Protein AF-A0A2N0DHA6-F1 (afdb_monomer)

Foldseek 3Di:
DDDDDDDDDPPPCSVVVLVVCCVVVVLNDDRDDLCVVPDDDQVVCCVPQVGPVSSVVVSVVVVVVVVVVPDDDDPPDDDD

Secondary structure (DSSP, 8-state):
---------TTSSHHHHHHHHHHHSTTT-----GGGG----HHHHHHHHSSHHHHHHHHHHHHHHHHHH-----------

Organism: Rhizobium sullae (NCBI:txid50338)

Radius of gyration: 15.92 Å; Cα contacts (8 Å, |Δi|>4): 27; chains: 1; bounding box: 41×24×43 Å

Sequence (80 aa):
MPVAILIGASGSGKTTIARAVSERFRDNVEVLFFDRIGVPTFEDMVREYGSSEAWQRAKTIEWMKDISSVRHIPATTSCR

InterPro domains:
  IPR027417 P-loop containing nucleoside triphosphate hydrolase [G3DSA:3.40.50.300] (2-70)
  IPR027417 P-loop containing nucleoside triphosphate hydrolase [SSF52540] (1-61)
  IPR038727 NadR/Ttd14, AAA domain [PF13521] (5-70)

Mean predicted aligned error: 8.58 Å

Solvent-accessible surface area (backbone atoms only — not comparable to full-atom values): 5340 Å² total; per-residue (Å²): 132,93,84,87,84,90,82,76,64,90,87,72,48,61,69,58,52,49,48,55,50,35,71,75,35,56,96,80,44,91,74,84,63,77,70,78,75,63,79,73,55,71,68,55,26,33,73,77,45,69,29,67,67,47,35,53,52,52,53,51,54,52,50,52,53,51,57,71,64,65,74,76,83,76,80,80,85,75,88,127

Structure (mmCIF, N/CA/C/O backbone):
data_AF-A0A2N0DHA6-F1
#
_entry.id   AF-A0A2N0DHA6-F1
#
loop_
_atom_site.group_PDB
_atom_site.id
_atom_site.type_symbol
_atom_site.label_atom_id
_atom_site.label_alt_id
_atom_site.label_comp_id
_atom_site.label_asym_id
_atom_site.label_entity_id
_atom_site.label_seq_id
_atom_site.pdbx_PDB_ins_code
_atom_site.Cartn_x
_atom_site.Cartn_y
_atom_site.Cartn_z
_atom_site.occupancy
_atom_site.B_iso_or_equiv
_atom_site.auth_seq_id
_atom_site.auth_comp_id
_atom_site.auth_asym_id
_atom_site.auth_atom_id
_atom_site.pdbx_PDB_model_num
ATOM 1 N N . MET A 1 1 ? -7.952 13.820 10.814 1.00 65.06 1 MET A N 1
ATOM 2 C CA . MET A 1 1 ? -8.075 12.374 11.092 1.00 65.06 1 MET A CA 1
ATOM 3 C C . MET A 1 1 ? -6.675 11.785 11.145 1.00 65.06 1 MET A C 1
ATOM 5 O O . MET A 1 1 ? -5.887 12.133 10.273 1.00 65.06 1 MET A O 1
ATOM 9 N N . PRO A 1 2 ? -6.332 10.987 12.167 1.00 79.62 2 PRO A N 1
ATOM 10 C CA . PRO A 1 2 ? -5.042 1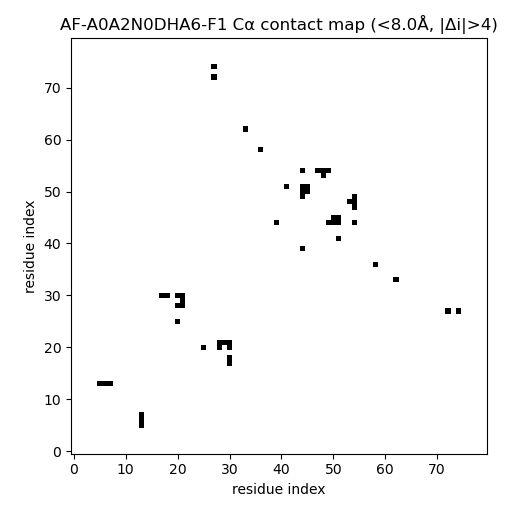0.310 12.221 1.00 79.62 2 PRO A CA 1
ATOM 11 C C . PRO A 1 2 ? -4.974 9.206 11.157 1.00 79.62 2 PRO A C 1
ATOM 13 O O . PRO A 1 2 ? -5.959 8.509 10.928 1.00 79.62 2 PRO A O 1
ATOM 16 N N . VAL A 1 3 ? -3.814 9.052 10.520 1.00 82.81 3 VAL A N 1
ATOM 17 C CA . VAL A 1 3 ? -3.522 7.978 9.559 1.00 82.81 3 VAL A CA 1
ATOM 18 C C . VAL A 1 3 ? -2.326 7.194 10.083 1.00 82.81 3 VAL A C 1
ATOM 20 O O . VAL A 1 3 ? -1.334 7.789 10.503 1.00 82.81 3 VAL A O 1
ATOM 23 N N . ALA A 1 4 ? -2.418 5.866 10.054 1.00 86.06 4 ALA A N 1
ATOM 24 C CA . ALA A 1 4 ? -1.317 4.968 10.375 1.00 86.06 4 ALA A CA 1
ATOM 25 C C . ALA A 1 4 ? -0.905 4.201 9.115 1.00 86.06 4 ALA A C 1
ATOM 27 O O . ALA A 1 4 ? -1.745 3.590 8.458 1.00 86.06 4 ALA A O 1
ATOM 28 N N . ILE A 1 5 ? 0.388 4.224 8.788 1.00 86.50 5 ILE A N 1
ATOM 29 C CA . ILE A 1 5 ? 0.943 3.542 7.614 1.00 86.50 5 ILE A CA 1
ATOM 30 C C . ILE A 1 5 ? 1.828 2.397 8.102 1.00 86.50 5 ILE A C 1
ATOM 32 O O . ILE A 1 5 ? 2.769 2.614 8.863 1.00 86.50 5 ILE A O 1
ATOM 36 N N . LEU A 1 6 ? 1.529 1.175 7.660 1.00 86.69 6 LEU A N 1
ATOM 37 C CA . LEU A 1 6 ? 2.304 -0.017 8.002 1.00 86.69 6 LEU A CA 1
ATOM 38 C C . LEU A 1 6 ? 3.319 -0.313 6.891 1.00 86.69 6 LEU A C 1
ATOM 40 O O . LEU A 1 6 ? 2.946 -0.753 5.806 1.00 86.69 6 LEU A O 1
ATOM 44 N N . ILE A 1 7 ? 4.608 -0.111 7.174 1.00 85.19 7 ILE A N 1
ATOM 45 C CA . ILE A 1 7 ? 5.733 -0.376 6.259 1.00 85.19 7 ILE A CA 1
ATOM 46 C C . ILE A 1 7 ? 6.694 -1.352 6.945 1.00 85.19 7 ILE A C 1
ATOM 48 O O . ILE A 1 7 ? 6.856 -1.323 8.162 1.00 85.19 7 ILE A O 1
ATOM 52 N N . GLY A 1 8 ? 7.309 -2.258 6.187 1.00 84.12 8 GLY A N 1
ATOM 53 C CA . GLY A 1 8 ? 8.259 -3.228 6.730 1.00 84.12 8 GLY A CA 1
ATOM 54 C C . GLY A 1 8 ? 8.542 -4.373 5.767 1.00 84.12 8 GLY A C 1
ATOM 55 O O . GLY A 1 8 ? 7.847 -4.522 4.759 1.00 84.12 8 GLY A O 1
ATOM 56 N N . ALA A 1 9 ? 9.523 -5.211 6.107 1.00 81.12 9 ALA A N 1
ATOM 57 C CA . ALA A 1 9 ? 9.933 -6.363 5.302 1.00 81.12 9 ALA A CA 1
ATOM 58 C C . ALA A 1 9 ? 8.772 -7.328 4.992 1.00 81.12 9 ALA A C 1
ATOM 60 O O . ALA A 1 9 ? 7.784 -7.404 5.732 1.00 81.12 9 ALA A O 1
ATOM 61 N N . SER A 1 10 ? 8.873 -8.081 3.894 1.00 78.88 10 SER A N 1
ATOM 62 C CA . SER A 1 10 ? 7.913 -9.157 3.612 1.00 78.88 10 SER A CA 1
ATOM 63 C C . SER A 1 10 ? 7.888 -10.164 4.772 1.00 78.88 10 SER A C 1
ATOM 65 O O . SER A 1 10 ? 8.919 -10.433 5.381 1.00 78.88 10 SER A O 1
ATOM 67 N N . GLY A 1 11 ? 6.706 -10.662 5.137 1.00 83.69 11 GLY A N 1
ATOM 68 C CA . GLY A 1 11 ? 6.541 -11.574 6.278 1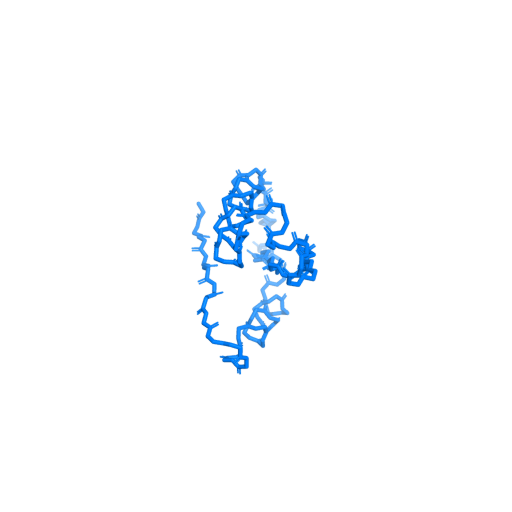.00 83.69 11 GLY A CA 1
ATOM 69 C C . GLY A 1 11 ? 6.546 -10.924 7.672 1.00 83.69 11 GLY A C 1
ATOM 70 O O . GLY A 1 11 ? 6.287 -11.613 8.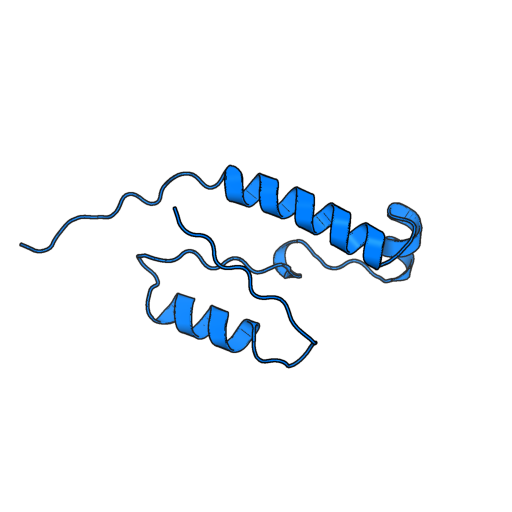650 1.00 83.69 11 GLY A O 1
ATOM 71 N N . SER A 1 12 ? 6.735 -9.604 7.802 1.00 88.75 12 SER A N 1
ATOM 72 C CA . SER A 1 12 ? 6.791 -8.918 9.111 1.00 88.75 12 SER A CA 1
ATOM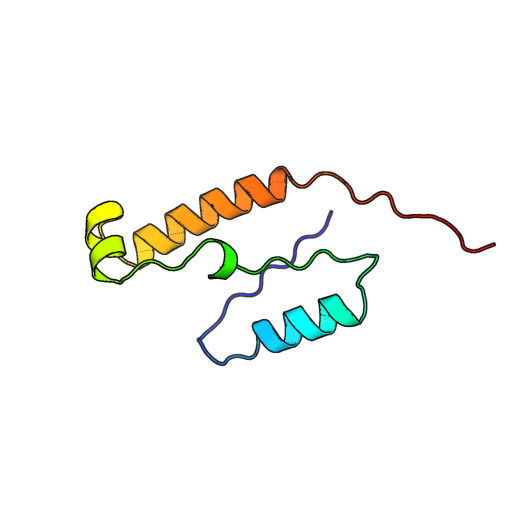 73 C C . SER A 1 12 ? 5.448 -8.789 9.859 1.00 88.75 12 SER A C 1
ATOM 75 O O . SER A 1 12 ? 5.370 -8.074 10.854 1.00 88.75 12 SER A O 1
ATOM 77 N N . GLY A 1 13 ? 4.365 -9.395 9.361 1.00 90.25 13 GLY A N 1
ATOM 78 C CA . GLY A 1 13 ? 3.053 -9.392 10.026 1.00 90.25 13 GLY A CA 1
ATOM 79 C C . GLY A 1 13 ? 2.158 -8.165 9.789 1.00 90.25 13 GLY A C 1
ATOM 80 O O . GLY A 1 13 ? 1.108 -8.064 10.420 1.00 90.25 13 GLY A O 1
ATOM 81 N N . LYS A 1 14 ? 2.499 -7.253 8.862 1.00 92.69 14 LYS A N 1
ATOM 82 C CA . LYS A 1 14 ? 1.667 -6.069 8.529 1.00 92.69 14 LYS A CA 1
ATOM 83 C C . LYS A 1 14 ? 0.222 -6.444 8.196 1.00 92.69 14 LYS A C 1
ATOM 85 O O . LYS A 1 14 ? -0.708 -5.876 8.758 1.00 92.69 14 LYS A O 1
ATOM 90 N N . THR A 1 15 ? 0.048 -7.438 7.325 1.00 88.88 15 THR A N 1
ATOM 91 C CA . THR A 1 15 ? -1.268 -7.946 6.916 1.00 88.88 15 THR A CA 1
ATOM 92 C C . THR A 1 15 ? -2.027 -8.548 8.096 1.00 88.88 15 THR A C 1
ATOM 94 O O . THR A 1 15 ? -3.231 -8.341 8.215 1.00 88.88 15 THR A O 1
ATOM 97 N N . THR A 1 16 ? -1.332 -9.238 9.004 1.00 92.19 16 THR A N 1
ATOM 98 C CA . THR A 1 16 ? -1.925 -9.816 10.218 1.00 92.19 16 THR A CA 1
ATOM 99 C C . THR A 1 16 ? -2.485 -8.730 11.134 1.00 92.19 16 THR A C 1
ATOM 101 O O . THR A 1 16 ? -3.636 -8.818 11.554 1.00 92.19 16 THR A O 1
ATOM 104 N N . ILE A 1 17 ? -1.707 -7.674 11.399 1.00 92.06 17 ILE A N 1
ATOM 105 C CA . ILE A 1 17 ? -2.145 -6.546 12.234 1.00 92.06 17 ILE A CA 1
ATOM 106 C C . ILE A 1 17 ? -3.293 -5.789 11.560 1.00 92.06 17 ILE A C 1
ATOM 108 O O . ILE A 1 17 ? -4.309 -5.532 12.201 1.00 92.06 17 ILE A O 1
ATOM 112 N N . ALA A 1 18 ? -3.166 -5.477 10.267 1.00 90.00 18 ALA A N 1
ATOM 113 C CA . ALA A 1 18 ? -4.200 -4.786 9.498 1.00 90.00 18 ALA A CA 1
ATOM 114 C C . ALA A 1 18 ? -5.544 -5.534 9.546 1.00 90.00 18 ALA A C 1
ATOM 116 O O . ALA A 1 18 ? -6.584 -4.930 9.812 1.00 90.00 18 ALA A O 1
ATOM 117 N N . ARG A 1 19 ? -5.522 -6.863 9.383 1.00 89.75 19 ARG A N 1
ATOM 118 C CA . ARG A 1 19 ? -6.718 -7.707 9.510 1.00 89.75 19 ARG A CA 1
ATOM 119 C C . ARG A 1 19 ? -7.309 -7.670 10.916 1.00 89.75 19 ARG A C 1
ATOM 121 O O . ARG A 1 19 ? -8.497 -7.389 11.048 1.00 89.75 19 ARG A O 1
ATOM 128 N N . ALA A 1 20 ? -6.494 -7.866 11.951 1.00 92.06 20 ALA A N 1
ATOM 129 C CA . ALA A 1 20 ? -6.962 -7.829 13.337 1.00 92.06 20 ALA A CA 1
ATOM 130 C C . ALA A 1 20 ? -7.611 -6.479 13.702 1.00 92.06 20 ALA A C 1
ATOM 132 O O . ALA A 1 20 ? -8.635 -6.444 14.383 1.00 92.06 20 ALA A O 1
ATOM 133 N N . VAL A 1 21 ? -7.054 -5.364 13.215 1.00 90.44 21 VAL A N 1
ATOM 134 C CA . VAL A 1 21 ? -7.639 -4.024 13.386 1.00 90.44 21 VAL A CA 1
ATOM 135 C C . VAL A 1 21 ? -8.972 -3.908 12.646 1.00 90.44 21 VAL A C 1
ATOM 137 O O . VAL A 1 21 ? -9.946 -3.457 13.244 1.00 90.44 21 VAL A O 1
ATOM 140 N N . SER A 1 22 ? -9.044 -4.361 11.389 1.00 89.12 22 SER A N 1
ATOM 141 C CA . SER A 1 22 ? -10.284 -4.319 10.597 1.00 89.12 22 SER A CA 1
ATOM 142 C C . SER A 1 22 ? -11.419 -5.142 11.215 1.00 89.12 22 SER A C 1
ATOM 144 O O . SER A 1 22 ? -12.583 -4.762 11.134 1.00 89.12 22 SER A O 1
ATOM 146 N N . GLU A 1 23 ? -11.091 -6.265 11.857 1.00 89.62 23 GLU A N 1
ATOM 147 C CA . GLU A 1 23 ? -12.066 -7.135 12.514 1.00 89.62 23 GLU A CA 1
ATOM 148 C C . GLU A 1 23 ? -12.537 -6.538 13.843 1.00 89.62 23 GLU A C 1
ATOM 150 O O . GLU A 1 23 ? -13.730 -6.571 14.141 1.00 89.62 23 GLU A O 1
ATOM 155 N N . ARG A 1 24 ? -11.619 -5.958 14.627 1.00 91.56 24 ARG A N 1
ATOM 156 C CA . ARG A 1 24 ? -11.912 -5.424 15.964 1.00 91.56 24 ARG A CA 1
ATOM 157 C C . ARG A 1 24 ? -12.561 -4.040 15.953 1.00 91.56 24 ARG A C 1
ATOM 159 O O . ARG A 1 24 ? -13.296 -3.720 16.882 1.00 91.56 24 ARG A O 1
ATOM 166 N N . PHE A 1 25 ? -12.289 -3.222 14.939 1.00 88.88 25 PHE A N 1
ATOM 167 C CA . PHE A 1 25 ? -12.731 -1.824 14.863 1.00 88.88 25 PHE A CA 1
ATOM 168 C C . PHE A 1 25 ? -13.455 -1.502 13.552 1.00 88.88 25 PHE A C 1
ATOM 170 O O . PHE A 1 25 ? -13.356 -0.381 13.057 1.00 88.88 25 PHE A O 1
ATOM 177 N N . ARG A 1 26 ? -14.189 -2.476 13.000 1.00 80.62 26 ARG A N 1
ATOM 178 C CA . ARG A 1 26 ? -14.832 -2.407 11.677 1.00 80.62 26 ARG A CA 1
ATOM 179 C C . ARG A 1 26 ? -15.637 -1.125 11.425 1.00 80.62 26 ARG A C 1
ATOM 181 O O . ARG A 1 26 ? -15.597 -0.606 10.318 1.00 80.62 26 ARG A O 1
ATOM 188 N N . ASP A 1 27 ? -16.310 -0.602 12.449 1.00 84.88 27 ASP A N 1
ATOM 189 C CA . ASP A 1 27 ? -17.179 0.579 12.325 1.00 84.88 27 ASP A CA 1
ATOM 190 C C . ASP A 1 27 ? -16.432 1.918 12.474 1.00 84.88 27 ASP A C 1
ATOM 192 O O . ASP A 1 27 ? -17.003 2.981 12.248 1.00 84.88 27 ASP A O 1
ATOM 196 N N . ASN A 1 28 ? -15.156 1.882 12.877 1.00 83.88 28 ASN A N 1
ATOM 197 C CA . ASN A 1 28 ? -14.376 3.073 13.235 1.00 83.88 28 ASN A CA 1
ATOM 198 C C . ASN A 1 28 ? -13.074 3.223 12.440 1.00 83.88 28 ASN A C 1
ATOM 200 O O . ASN A 1 28 ? -12.494 4.310 12.423 1.00 83.88 28 ASN A O 1
ATOM 204 N N . VAL A 1 29 ? -12.579 2.147 11.823 1.00 84.12 29 VAL A N 1
ATOM 205 C CA . VAL A 1 29 ? -11.297 2.135 11.116 1.00 84.12 29 VAL A CA 1
ATOM 206 C C . VAL A 1 29 ? -11.464 1.498 9.747 1.00 84.12 29 VAL A C 1
ATOM 208 O O . VAL A 1 29 ? -11.759 0.311 9.625 1.00 84.12 29 VAL A O 1
ATOM 21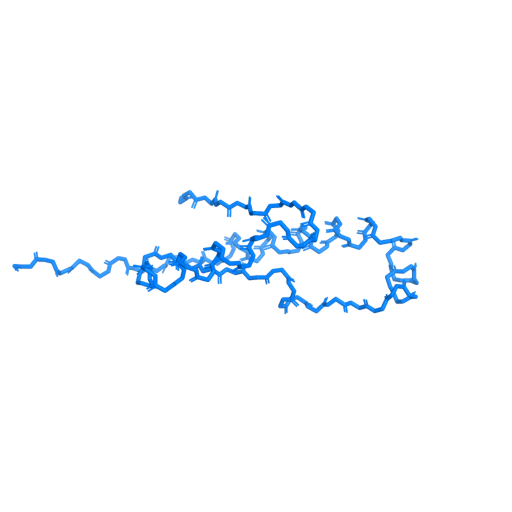1 N N . GLU A 1 30 ? -11.189 2.285 8.714 1.00 84.81 30 GLU A N 1
ATOM 212 C CA . GLU A 1 30 ? -11.028 1.773 7.362 1.00 84.81 30 GLU A CA 1
ATOM 213 C C . GLU A 1 30 ? -9.601 1.250 7.176 1.00 84.81 30 GLU A C 1
ATOM 215 O O . GLU A 1 30 ? -8.621 1.951 7.438 1.00 84.81 30 GLU A O 1
ATOM 220 N N . VAL A 1 31 ? -9.482 -0.005 6.742 1.00 85.62 31 VAL A N 1
ATOM 221 C CA . VAL A 1 31 ? -8.193 -0.650 6.484 1.00 85.62 31 VAL A CA 1
ATOM 222 C C . VAL A 1 31 ? -8.021 -0.828 4.985 1.00 85.62 31 VAL A C 1
ATOM 224 O O . VAL A 1 31 ? -8.781 -1.544 4.332 1.00 85.62 31 VAL A O 1
ATOM 227 N N . LEU A 1 32 ? -6.991 -0.181 4.450 1.00 83.31 32 LEU A N 1
ATOM 228 C CA . LEU A 1 32 ? -6.637 -0.208 3.038 1.00 83.31 32 LEU A CA 1
ATOM 229 C C . LEU A 1 32 ? -5.352 -1.016 2.854 1.00 83.31 32 LEU A C 1
ATOM 231 O O . LEU A 1 32 ? -4.401 -0.867 3.623 1.00 83.31 32 LEU A O 1
ATOM 235 N N . PHE A 1 33 ? -5.314 -1.855 1.822 1.00 80.62 33 PHE A N 1
ATOM 236 C CA . PHE A 1 33 ? -4.144 -2.663 1.494 1.00 80.62 33 PHE A CA 1
ATOM 237 C C . PHE A 1 33 ? -3.512 -2.181 0.186 1.00 80.62 33 PHE A C 1
ATOM 239 O O . PHE A 1 33 ? -4.213 -1.929 -0.793 1.00 80.62 33 PHE A O 1
ATOM 246 N N . PHE A 1 34 ? -2.184 -2.047 0.181 1.00 72.25 34 PHE A N 1
ATOM 247 C CA . PHE A 1 34 ? -1.419 -1.548 -0.966 1.00 72.25 34 PHE A CA 1
ATOM 248 C C . PHE A 1 34 ? -1.424 -2.522 -2.155 1.00 72.25 34 PHE A C 1
ATOM 250 O O . PHE A 1 34 ? -1.430 -2.101 -3.306 1.00 72.25 34 PHE A O 1
ATOM 257 N N . ASP A 1 35 ? -1.470 -3.829 -1.892 1.00 68.44 35 ASP A N 1
ATOM 258 C CA . ASP A 1 35 ? -1.579 -4.873 -2.922 1.00 68.44 35 ASP A CA 1
ATOM 259 C C . ASP A 1 35 ? -2.876 -4.776 -3.743 1.00 68.44 35 ASP A C 1
ATOM 261 O O . ASP A 1 35 ? -2.915 -5.217 -4.890 1.00 68.44 35 ASP A O 1
ATOM 265 N N . ARG A 1 36 ? -3.909 -4.114 -3.213 1.00 68.19 36 ARG A N 1
ATOM 266 C CA . ARG A 1 36 ? -5.159 -3.826 -3.926 1.00 68.19 36 ARG A CA 1
ATOM 267 C C . ARG A 1 36 ? -4.973 -2.898 -5.132 1.00 68.19 36 ARG A C 1
ATOM 269 O O . ARG A 1 36 ? -5.827 -2.892 -6.011 1.00 68.19 36 ARG A O 1
ATOM 276 N N . ILE A 1 37 ? -3.867 -2.151 -5.191 1.00 70.25 37 ILE A N 1
ATOM 277 C CA . ILE A 1 37 ? -3.483 -1.302 -6.335 1.00 70.25 37 ILE A CA 1
ATOM 278 C C . ILE A 1 37 ? -3.041 -2.167 -7.535 1.00 70.25 37 ILE A C 1
ATOM 280 O O . ILE A 1 37 ? -2.982 -1.684 -8.664 1.00 70.25 37 ILE A O 1
ATOM 284 N N . GLY A 1 38 ? -2.784 -3.462 -7.307 1.00 72.56 38 GLY A N 1
ATOM 285 C CA . GLY A 1 38 ? -2.218 -4.377 -8.289 1.00 72.56 38 GLY A CA 1
ATOM 286 C C . GLY A 1 38 ? -0.702 -4.216 -8.351 1.00 72.56 38 GLY A C 1
ATOM 287 O O . GLY A 1 38 ? -0.180 -3.121 -8.561 1.00 72.56 38 GLY A O 1
ATOM 288 N N . VAL A 1 39 ? 0.022 -5.315 -8.146 1.00 80.88 39 VAL A N 1
ATOM 289 C CA . VAL A 1 39 ? 1.483 -5.347 -8.283 1.00 80.88 39 VAL A CA 1
ATOM 290 C C . VAL A 1 39 ? 1.800 -5.925 -9.665 1.00 80.88 39 VAL A C 1
ATOM 292 O O . VAL A 1 39 ? 1.518 -7.105 -9.884 1.00 80.88 39 VAL A O 1
ATOM 295 N N . PRO A 1 40 ? 2.321 -5.124 -10.612 1.00 82.44 40 PRO A N 1
ATOM 296 C CA . PRO A 1 40 ? 2.681 -5.612 -11.939 1.00 82.44 40 PRO A CA 1
ATOM 297 C C . PRO A 1 40 ? 3.920 -6.516 -11.875 1.00 82.44 40 PRO A C 1
ATOM 299 O O . PRO A 1 40 ? 4.551 -6.666 -10.826 1.00 82.44 40 PRO A O 1
ATOM 302 N N . THR A 1 41 ? 4.283 -7.145 -12.993 1.00 87.31 41 THR A N 1
ATOM 303 C CA . THR A 1 41 ? 5.525 -7.926 -13.048 1.00 87.31 41 THR A CA 1
ATOM 304 C C . THR A 1 41 ? 6.748 -7.010 -12.935 1.00 87.31 41 THR A C 1
ATOM 306 O O . THR A 1 41 ? 6.668 -5.812 -13.206 1.00 87.31 41 THR A O 1
ATOM 309 N N . PHE A 1 42 ? 7.905 -7.559 -12.550 1.00 87.38 42 PHE A N 1
ATOM 310 C CA . PHE A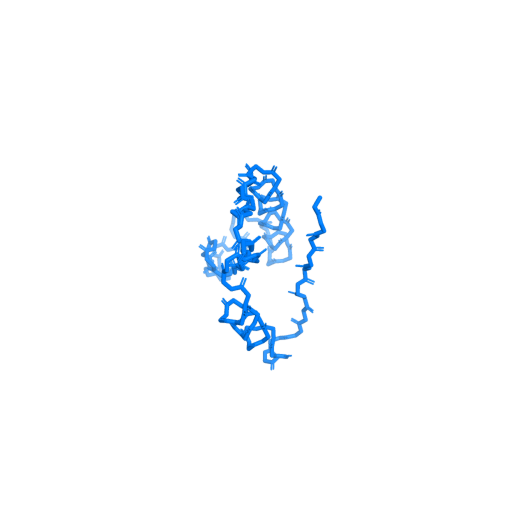 1 42 ? 9.147 -6.779 -12.492 1.00 87.38 42 PHE A CA 1
ATOM 311 C C . PHE A 1 42 ? 9.497 -6.145 -13.849 1.00 87.38 42 PHE A C 1
ATOM 313 O O . PHE A 1 42 ? 9.910 -4.989 -13.903 1.00 87.38 42 PHE A O 1
ATOM 320 N N . GLU A 1 43 ? 9.283 -6.876 -14.944 1.00 91.62 43 GLU A N 1
ATOM 321 C CA . GLU A 1 43 ? 9.522 -6.386 -16.305 1.00 91.62 43 GLU A CA 1
ATOM 322 C C . GLU A 1 43 ? 8.635 -5.180 -16.632 1.00 91.62 43 GLU A C 1
ATOM 324 O O . GLU A 1 43 ? 9.127 -4.170 -17.137 1.00 91.62 43 GLU A O 1
ATOM 329 N N . ASP A 1 44 ? 7.352 -5.244 -16.272 1.00 90.44 44 ASP A N 1
ATOM 330 C CA . ASP A 1 44 ? 6.413 -4.136 -16.459 1.00 90.44 44 ASP A CA 1
ATOM 331 C C . ASP A 1 44 ? 6.780 -2.928 -15.577 1.00 90.44 44 ASP A C 1
ATOM 333 O O . ASP A 1 44 ? 6.743 -1.792 -16.051 1.00 90.44 44 ASP A O 1
ATOM 337 N N . MET A 1 45 ? 7.219 -3.153 -14.328 1.00 90.69 45 MET A N 1
ATOM 338 C CA . MET A 1 45 ? 7.707 -2.077 -13.450 1.00 90.69 45 MET A CA 1
ATOM 339 C C . MET A 1 45 ? 8.891 -1.336 -14.073 1.00 90.69 45 MET A C 1
ATOM 341 O O . MET A 1 45 ? 8.904 -0.107 -14.102 1.00 90.69 45 MET A O 1
ATOM 345 N N . VAL A 1 46 ? 9.886 -2.070 -14.578 1.00 91.69 46 VAL A N 1
ATOM 346 C CA . VAL A 1 46 ? 11.069 -1.472 -15.208 1.00 91.69 46 VAL A CA 1
ATOM 347 C C . VAL A 1 46 ? 10.690 -0.764 -16.508 1.00 91.69 46 VAL A C 1
ATOM 349 O O . VAL A 1 46 ? 11.163 0.343 -16.752 1.00 91.69 46 VAL A O 1
ATOM 352 N N . ARG A 1 47 ? 9.803 -1.347 -17.323 1.00 93.50 47 ARG A N 1
ATOM 353 C CA . ARG A 1 47 ? 9.365 -0.749 -18.592 1.00 93.50 47 ARG A CA 1
ATOM 354 C C . ARG A 1 47 ? 8.615 0.569 -18.396 1.00 93.50 47 ARG A C 1
ATOM 356 O O . ARG A 1 47 ? 8.840 1.505 -19.155 1.00 93.50 47 ARG A O 1
ATOM 363 N N . GLU A 1 48 ? 7.720 0.637 -17.416 1.00 91.50 48 GLU A N 1
ATOM 364 C CA . GLU A 1 48 ? 6.823 1.786 -17.230 1.00 91.50 48 GLU A CA 1
ATOM 365 C C . GLU A 1 48 ? 7.384 2.844 -16.275 1.00 91.50 48 GLU A C 1
ATOM 367 O O . GLU A 1 48 ? 7.135 4.035 -16.459 1.00 91.50 48 GLU A O 1
ATOM 372 N N . TYR A 1 49 ? 8.156 2.429 -15.269 1.00 89.12 49 TYR A N 1
ATOM 373 C CA . TYR A 1 49 ? 8.638 3.307 -14.199 1.00 89.12 49 TYR A CA 1
ATOM 374 C C . TYR A 1 49 ? 10.168 3.366 -14.102 1.00 89.12 49 TYR A C 1
ATOM 376 O O . TYR A 1 49 ? 10.697 4.160 -13.326 1.00 89.12 49 TYR A O 1
ATOM 384 N N . GLY A 1 50 ? 10.901 2.557 -14.870 1.00 92.56 50 GLY A N 1
ATOM 385 C CA . GLY A 1 50 ? 12.368 2.515 -14.885 1.00 92.56 50 GLY A CA 1
ATOM 386 C C . GLY A 1 50 ? 12.987 1.639 -13.792 1.00 92.56 50 GLY A C 1
ATOM 387 O O . GLY A 1 50 ? 14.068 1.093 -13.994 1.00 92.56 50 GLY A O 1
ATOM 388 N N . SER A 1 51 ? 12.313 1.462 -12.651 1.00 91.06 51 SER A N 1
ATOM 389 C CA . SER A 1 51 ? 12.724 0.532 -11.592 1.00 91.06 51 SER A CA 1
ATOM 390 C C . SER A 1 51 ? 11.569 0.164 -10.653 1.00 91.06 51 SER A C 1
ATOM 392 O O . SER A 1 51 ? 10.532 0.835 -10.619 1.00 91.06 51 SER A O 1
ATOM 394 N N . SER A 1 52 ? 11.764 -0.877 -9.838 1.00 86.50 52 SER A N 1
ATOM 395 C CA . SER A 1 52 ? 10.839 -1.257 -8.762 1.00 86.50 52 SER A CA 1
ATOM 396 C C . SER A 1 52 ? 10.648 -0.147 -7.727 1.00 86.50 52 SER A C 1
ATOM 398 O O . SER A 1 52 ? 9.535 0.085 -7.260 1.00 86.50 52 SER A O 1
ATOM 400 N N . GLU A 1 53 ? 11.711 0.577 -7.381 1.00 89.25 53 GLU A N 1
ATOM 401 C CA . GLU A 1 53 ? 11.689 1.668 -6.399 1.00 89.25 53 GLU A CA 1
ATOM 402 C C . GLU A 1 53 ? 10.922 2.875 -6.947 1.00 89.25 53 GLU A C 1
ATOM 404 O O . GLU A 1 53 ? 10.145 3.507 -6.226 1.00 89.25 53 GLU A O 1
ATOM 409 N N . ALA A 1 54 ? 11.107 3.183 -8.234 1.00 89.12 54 ALA A N 1
ATOM 410 C CA . ALA A 1 54 ? 10.378 4.246 -8.913 1.00 89.12 54 ALA A CA 1
ATOM 411 C C . ALA A 1 54 ? 8.877 3.931 -9.005 1.00 89.12 54 ALA A C 1
ATOM 413 O O . ALA A 1 54 ? 8.053 4.803 -8.709 1.00 89.12 54 ALA A O 1
ATOM 414 N N . TRP A 1 55 ? 8.517 2.679 -9.311 1.00 89.62 55 TRP A N 1
ATOM 415 C CA . TRP A 1 55 ? 7.131 2.209 -9.263 1.00 89.62 55 TRP A CA 1
ATOM 416 C C . TRP A 1 55 ? 6.537 2.337 -7.852 1.00 89.62 55 TRP A C 1
ATOM 418 O O . TRP A 1 55 ? 5.477 2.944 -7.684 1.00 89.62 55 TRP A O 1
ATOM 428 N N . GLN A 1 56 ? 7.243 1.858 -6.818 1.00 86.75 56 GLN A N 1
ATOM 429 C CA . GLN A 1 56 ? 6.789 1.966 -5.423 1.00 86.75 56 GLN A CA 1
ATOM 430 C C . GLN A 1 56 ? 6.554 3.422 -5.014 1.00 86.75 56 GLN A C 1
ATOM 432 O O . GLN A 1 56 ? 5.538 3.735 -4.388 1.00 86.75 56 GLN A O 1
ATOM 437 N N . ARG A 1 57 ? 7.458 4.333 -5.394 1.00 88.88 57 ARG A N 1
ATOM 438 C CA . ARG A 1 57 ? 7.315 5.768 -5.126 1.00 88.88 57 ARG A CA 1
ATOM 439 C C . ARG A 1 57 ? 6.081 6.347 -5.814 1.00 88.88 57 ARG A C 1
ATOM 441 O O . ARG A 1 57 ? 5.303 7.042 -5.160 1.00 88.88 57 ARG A O 1
ATOM 448 N N . ALA A 1 58 ? 5.896 6.070 -7.104 1.00 88.12 58 ALA A N 1
ATOM 449 C CA . ALA A 1 58 ? 4.761 6.576 -7.869 1.00 88.12 58 ALA A CA 1
ATOM 450 C C . ALA A 1 58 ? 3.426 6.076 -7.296 1.00 88.12 58 ALA A C 1
ATOM 452 O O . ALA A 1 58 ? 2.539 6.886 -7.021 1.00 88.12 58 ALA A O 1
ATOM 453 N N . LYS A 1 59 ? 3.318 4.771 -7.017 1.00 86.44 59 LYS A N 1
ATOM 454 C CA . LYS A 1 59 ? 2.113 4.168 -6.431 1.00 86.44 59 LYS A CA 1
ATOM 455 C C . LYS A 1 59 ? 1.838 4.625 -5.007 1.00 86.44 59 LYS A C 1
ATOM 457 O O . LYS A 1 59 ? 0.683 4.827 -4.659 1.00 86.44 59 LYS A O 1
ATOM 462 N N . THR A 1 60 ? 2.867 4.875 -4.200 1.00 85.44 60 THR A N 1
ATOM 463 C CA . THR A 1 60 ? 2.677 5.467 -2.866 1.00 85.44 60 THR A CA 1
ATOM 464 C C . THR A 1 60 ? 2.068 6.867 -2.964 1.00 85.44 60 THR A C 1
ATOM 466 O O . THR A 1 60 ? 1.158 7.193 -2.209 1.00 85.44 60 THR A O 1
ATOM 469 N N . ILE A 1 61 ? 2.529 7.700 -3.903 1.00 86.50 61 ILE A N 1
ATOM 470 C CA . ILE A 1 61 ? 1.981 9.051 -4.102 1.00 86.50 61 ILE A CA 1
ATOM 471 C C . ILE A 1 61 ? 0.530 8.991 -4.591 1.00 86.50 61 ILE A C 1
ATOM 473 O O . ILE A 1 61 ? -0.307 9.734 -4.085 1.00 86.50 61 ILE A O 1
ATOM 477 N N . GLU A 1 62 ? 0.237 8.128 -5.565 1.00 84.38 62 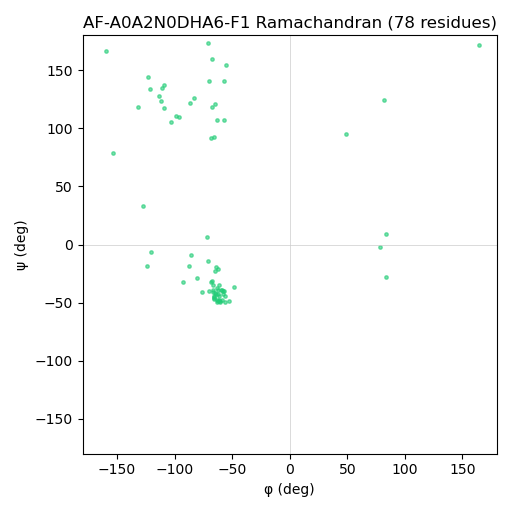GLU A N 1
ATOM 478 C CA . GLU A 1 62 ? -1.122 7.880 -6.066 1.00 84.38 62 GLU A CA 1
ATOM 479 C C . GLU A 1 62 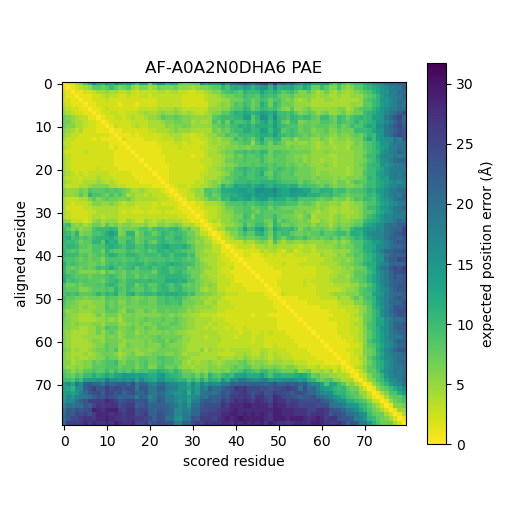? -2.049 7.448 -4.923 1.00 84.38 62 GLU A C 1
ATOM 481 O O . GLU A 1 62 ? -3.061 8.094 -4.666 1.00 84.38 62 GLU A O 1
ATOM 486 N N . TRP A 1 63 ? -1.618 6.469 -4.129 1.00 82.88 63 TRP A N 1
ATOM 487 C CA . TRP A 1 63 ? -2.392 5.963 -3.003 1.00 82.88 63 TRP A CA 1
ATOM 488 C C . TRP A 1 63 ? -2.649 7.017 -1.922 1.00 82.88 63 TRP A C 1
ATOM 490 O O . TRP A 1 63 ? -3.750 7.107 -1.386 1.00 82.88 63 TRP A O 1
ATOM 500 N N . MET A 1 64 ? -1.667 7.868 -1.616 1.00 83.31 64 MET A N 1
ATOM 501 C CA . MET A 1 64 ? -1.852 8.953 -0.646 1.00 83.31 64 MET A CA 1
ATOM 502 C C . MET A 1 64 ? -2.831 10.020 -1.150 1.00 83.31 64 MET A C 1
ATOM 504 O O . MET A 1 64 ? -3.561 10.601 -0.344 1.00 83.31 64 MET A O 1
ATOM 508 N N . LYS A 1 65 ? -2.893 10.260 -2.467 1.00 83.00 65 LYS A N 1
ATOM 509 C CA . LYS A 1 65 ? -3.933 11.115 -3.059 1.00 83.00 65 LYS A CA 1
ATOM 510 C C . LYS A 1 65 ? -5.310 10.479 -2.895 1.00 83.00 65 LYS A C 1
ATOM 512 O O . LYS A 1 65 ? -6.223 11.170 -2.445 1.00 83.00 65 LYS A O 1
ATOM 517 N N . ASP A 1 66 ? -5.438 9.181 -3.151 1.00 78.12 66 ASP A N 1
ATOM 518 C CA . ASP A 1 66 ? -6.701 8.464 -2.964 1.00 78.12 66 ASP A CA 1
ATOM 519 C C . ASP A 1 66 ? -7.153 8.520 -1.502 1.00 78.12 66 ASP A C 1
ATOM 521 O O . ASP A 1 66 ? -8.274 8.945 -1.233 1.00 78.12 66 ASP A O 1
ATOM 525 N N . ILE A 1 67 ? -6.266 8.228 -0.541 1.00 78.00 67 ILE A N 1
ATOM 526 C CA . ILE A 1 67 ? -6.555 8.326 0.902 1.00 78.00 67 ILE A CA 1
ATOM 527 C C . ILE A 1 67 ? -6.992 9.745 1.284 1.00 78.00 67 ILE A C 1
ATOM 529 O O . ILE A 1 67 ? -7.927 9.912 2.062 1.00 78.00 67 ILE A O 1
ATOM 533 N N . SER A 1 68 ? -6.361 10.782 0.724 1.00 75.75 68 SER A N 1
ATOM 534 C CA . SER A 1 68 ? -6.768 12.171 0.981 1.00 75.75 68 SER A CA 1
ATOM 535 C C . SER A 1 68 ? -8.170 12.504 0.453 1.00 75.75 68 SER A C 1
ATOM 537 O O . SER A 1 68 ? -8.815 13.429 0.950 1.00 75.75 68 SER A O 1
ATOM 539 N N . SER A 1 69 ? -8.649 11.743 -0.535 1.00 69.69 69 SER A N 1
ATOM 540 C CA . SER A 1 69 ? -9.989 11.876 -1.107 1.00 69.69 69 SER A CA 1
ATOM 541 C C . SER A 1 69 ? -11.052 11.063 -0.362 1.00 69.69 69 SER A C 1
ATOM 543 O O . SER A 1 69 ? -12.237 11.387 -0.477 1.00 69.69 69 SER A O 1
ATOM 545 N N . VAL A 1 70 ? -10.651 10.067 0.444 1.00 65.69 70 VAL A N 1
ATOM 546 C CA . VAL A 1 70 ? -11.550 9.292 1.311 1.00 65.69 70 VAL A CA 1
ATOM 547 C C . VAL A 1 70 ? -12.124 10.224 2.385 1.00 65.69 70 VAL A C 1
ATOM 549 O O . VAL A 1 70 ? -11.533 10.479 3.435 1.00 65.69 70 VAL A O 1
ATOM 552 N N . ARG A 1 71 ? -13.292 10.803 2.090 1.00 57.38 71 ARG A N 1
ATOM 553 C CA . ARG A 1 71 ? -14.044 11.663 3.005 1.00 57.38 71 ARG A CA 1
ATOM 554 C C . ARG A 1 71 ? -14.950 10.829 3.912 1.00 57.38 71 ARG A C 1
ATOM 556 O O . ARG A 1 71 ? -15.867 10.175 3.440 1.00 57.38 71 ARG A O 1
ATOM 563 N N . HIS A 1 72 ? -14.719 10.999 5.213 1.00 53.09 72 HIS A N 1
ATOM 564 C CA . HIS A 1 72 ? -15.684 10.979 6.318 1.00 53.09 72 HIS A CA 1
ATOM 565 C C . HIS A 1 72 ? -16.672 9.797 6.366 1.00 53.09 72 HIS A C 1
ATOM 567 O O . HIS A 1 72 ? -17.791 9.881 5.867 1.00 53.09 72 HIS A O 1
ATOM 573 N N . ILE A 1 73 ? -16.325 8.756 7.129 1.00 51.66 73 ILE A N 1
ATOM 574 C CA . ILE A 1 73 ? -17.339 7.898 7.757 1.00 51.66 73 ILE A CA 1
ATOM 575 C C . ILE A 1 73 ? -18.031 8.774 8.817 1.00 51.66 73 ILE A C 1
ATOM 577 O O . ILE A 1 73 ? -17.335 9.300 9.694 1.00 51.66 73 ILE A O 1
ATOM 581 N N . PRO A 1 74 ? -19.344 9.055 8.742 1.00 43.16 74 PRO A N 1
ATOM 582 C CA . PRO A 1 74 ? -20.026 9.712 9.844 1.00 43.16 74 PRO A CA 1
ATOM 583 C C . PRO A 1 74 ? -19.983 8.756 11.035 1.00 43.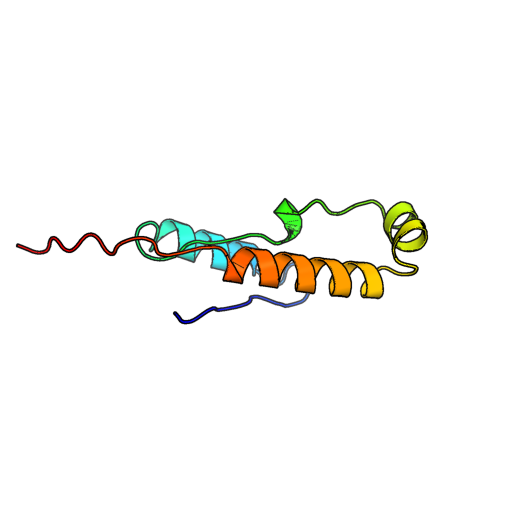16 74 PRO A C 1
ATOM 585 O O . PRO A 1 74 ? -20.465 7.631 10.942 1.00 43.16 74 PRO A O 1
ATOM 588 N N . ALA A 1 75 ? -19.387 9.195 12.145 1.00 51.72 75 ALA A N 1
ATOM 589 C CA . ALA A 1 75 ? -19.514 8.483 13.406 1.00 51.72 75 ALA A CA 1
ATOM 590 C C . ALA A 1 75 ? -21.012 8.387 13.722 1.00 51.72 75 ALA A C 1
ATOM 592 O O . ALA A 1 75 ? -21.652 9.394 14.027 1.00 51.72 75 ALA A O 1
ATOM 593 N N . THR A 1 76 ? -21.601 7.200 13.591 1.00 48.69 76 THR A N 1
ATOM 594 C CA . THR A 1 76 ? -22.952 6.949 14.084 1.00 48.69 76 THR A CA 1
ATOM 595 C C . THR A 1 76 ? -22.901 7.000 15.601 1.00 48.69 76 THR A C 1
ATOM 597 O O . THR A 1 76 ? -22.615 6.013 16.274 1.00 48.69 76 THR A O 1
ATOM 600 N N . THR A 1 77 ? -23.154 8.186 16.146 1.00 53.75 77 THR A N 1
ATOM 601 C CA . THR A 1 77 ? -23.448 8.381 17.559 1.00 53.75 77 THR A CA 1
ATOM 602 C C . THR A 1 77 ? -24.747 7.651 17.878 1.00 53.75 77 THR A C 1
ATOM 604 O O . THR A 1 77 ? -25.828 8.106 17.515 1.00 53.75 77 THR A O 1
ATOM 607 N N . SER A 1 78 ? -24.649 6.529 18.582 1.00 49.50 78 SER A N 1
ATOM 608 C CA . SER A 1 78 ? -25.756 5.994 19.370 1.00 49.50 78 SER A CA 1
ATOM 609 C C . SER A 1 78 ? -25.209 5.148 20.517 1.00 49.50 78 SER A C 1
ATOM 611 O O . SER A 1 78 ? -25.237 3.923 20.470 1.00 49.50 78 SER A O 1
ATOM 613 N N . CYS A 1 79 ? -24.750 5.818 21.571 1.00 43.56 79 CYS A N 1
ATOM 614 C CA . CYS A 1 79 ? -24.960 5.305 22.920 1.00 43.56 79 CYS A CA 1
ATOM 615 C C . CYS A 1 79 ? -26.097 6.135 23.521 1.00 43.56 79 CYS A C 1
ATOM 617 O O . CYS A 1 79 ? -25.911 7.315 23.820 1.00 43.56 79 CYS A O 1
ATOM 619 N N . ARG A 1 80 ? -27.279 5.524 23.605 1.00 47.41 80 ARG A N 1
ATOM 620 C CA . ARG A 1 80 ? -28.372 5.941 24.481 1.00 47.41 80 ARG A CA 1
ATOM 621 C C . ARG A 1 80 ? -28.377 4.998 25.676 1.00 47.41 80 ARG A C 1
ATOM 623 O O . ARG A 1 80 ? -28.105 3.799 25.443 1.00 47.41 80 ARG A O 1
#

pLDDT: mean 80.29, std 13.24, range [43.16, 93.5]

Nearest PDB structures (foldseek):
  2nsb-assembly1_A  TM=2.242E-01  e=6.101E+00  Thermotoga maritima